Protein AF-A0A954E7E8-F1 (afdb_monomer)

Foldseek 3Di:
DDPLVVQLVVQLVVQLVVLVVQCVVVVHPVSSVVSSCVSNVVCVVVCSNPPDDDD

Nearest PDB structures (foldseek):
  6wve-assembly1_A  TM=7.007E-01  e=7.616E+00  Aequorea victoria

Sequence (55 aa):
MGARQRLNSIHIHIAIAISAMIGLACQSWTVFLLSCLVLIGVGIHSGDIRPNRRR

pLDDT: mean 85.66, std 11.24, range [45.09, 95.38]

Structure (mmCIF, N/CA/C/O backbone):
data_AF-A0A954E7E8-F1
#
_entry.id   AF-A0A954E7E8-F1
#
loop_
_atom_site.group_PDB
_atom_site.id
_atom_site.type_symbol
_atom_site.label_atom_id
_atom_site.label_alt_id
_atom_site.label_comp_id
_atom_site.label_asym_id
_atom_site.label_entity_id
_atom_site.label_seq_id
_atom_site.pdbx_PDB_ins_code
_atom_site.Cartn_x
_atom_site.Cartn_y
_atom_site.Cartn_z
_atom_site.occupancy
_atom_site.B_iso_or_equiv
_atom_site.auth_seq_id
_atom_site.auth_comp_id
_atom_site.auth_asym_id
_atom_site.auth_atom_id
_atom_site.pdbx_PDB_model_num
ATOM 1 N N . MET A 1 1 ? 19.111 6.968 -9.211 1.00 54.66 1 MET A N 1
ATOM 2 C CA . MET A 1 1 ? 17.978 6.015 -9.132 1.00 54.66 1 MET A CA 1
ATOM 3 C C . MET A 1 1 ? 17.344 5.898 -10.506 1.00 54.66 1 MET A C 1
ATOM 5 O O . MET A 1 1 ? 17.111 6.930 -11.124 1.00 54.66 1 MET A O 1
ATOM 9 N N . GLY A 1 2 ? 17.109 4.683 -11.008 1.00 78.06 2 GLY A N 1
ATOM 10 C CA . GLY A 1 2 ? 16.481 4.497 -12.322 1.00 78.06 2 GLY A CA 1
ATOM 11 C C . GLY A 1 2 ? 15.058 5.066 -12.353 1.00 78.06 2 GLY A C 1
ATOM 12 O O . GLY A 1 2 ? 14.358 5.013 -11.341 1.00 78.06 2 GLY A O 1
ATOM 13 N N . ALA A 1 3 ? 14.614 5.587 -13.500 1.00 76.25 3 ALA A N 1
ATOM 14 C CA . ALA A 1 3 ? 13.304 6.239 -13.655 1.00 76.25 3 ALA A CA 1
ATOM 15 C C . ALA A 1 3 ? 12.127 5.394 -13.115 1.00 76.25 3 ALA A C 1
ATOM 17 O O . ALA A 1 3 ? 11.227 5.919 -12.465 1.00 76.25 3 ALA A O 1
ATOM 18 N N . ARG A 1 4 ? 12.193 4.065 -13.280 1.00 75.69 4 ARG A N 1
ATOM 19 C CA . ARG A 1 4 ? 11.205 3.104 -12.754 1.00 75.69 4 ARG A CA 1
ATOM 20 C C . ARG A 1 4 ? 11.177 3.030 -11.224 1.00 75.69 4 ARG A C 1
ATOM 22 O O . ARG A 1 4 ? 10.114 2.934 -10.627 1.00 75.69 4 ARG A O 1
ATOM 29 N N . GLN A 1 5 ? 12.339 3.107 -10.579 1.00 80.00 5 GLN A N 1
ATOM 30 C CA . GLN A 1 5 ? 12.442 3.062 -9.119 1.00 80.00 5 GLN A CA 1
ATOM 31 C C . GLN A 1 5 ? 11.883 4.340 -8.485 1.00 80.00 5 GLN A C 1
ATOM 33 O O . GLN A 1 5 ? 11.213 4.277 -7.456 1.00 80.00 5 GLN A O 1
ATOM 38 N N . ARG A 1 6 ? 12.105 5.493 -9.132 1.00 81.38 6 ARG A N 1
ATOM 39 C CA . ARG A 1 6 ? 11.504 6.766 -8.718 1.00 81.38 6 ARG A CA 1
ATOM 40 C C . ARG A 1 6 ? 9.980 6.718 -8.836 1.00 81.38 6 ARG A C 1
ATOM 42 O O . ARG A 1 6 ? 9.300 7.135 -7.908 1.00 81.38 6 ARG A O 1
ATOM 49 N N . LEU A 1 7 ? 9.461 6.154 -9.927 1.00 83.56 7 LEU A N 1
ATOM 50 C CA . LEU A 1 7 ? 8.020 6.018 -10.135 1.00 83.56 7 LEU A CA 1
ATOM 51 C C . LEU A 1 7 ? 7.364 5.080 -9.108 1.00 83.56 7 LEU A C 1
ATOM 53 O O . LEU A 1 7 ? 6.339 5.440 -8.537 1.00 83.56 7 LEU A O 1
ATOM 57 N N . ASN A 1 8 ? 7.985 3.938 -8.794 1.00 86.38 8 ASN A N 1
ATOM 58 C CA . ASN A 1 8 ? 7.496 3.046 -7.736 1.00 86.38 8 ASN A CA 1
ATOM 59 C C . ASN A 1 8 ? 7.491 3.727 -6.360 1.00 86.38 8 ASN A C 1
ATOM 61 O O . ASN A 1 8 ? 6.549 3.558 -5.594 1.00 86.38 8 ASN A O 1
ATOM 65 N N . SER A 1 9 ? 8.534 4.503 -6.045 1.00 86.00 9 SER A N 1
ATOM 66 C CA . SER A 1 9 ? 8.612 5.235 -4.774 1.00 86.00 9 SER A CA 1
ATOM 67 C C . SER A 1 9 ? 7.473 6.247 -4.630 1.00 86.00 9 SER A C 1
ATOM 69 O O . SER A 1 9 ? 6.884 6.352 -3.555 1.00 86.00 9 SER A O 1
ATOM 71 N N . ILE A 1 10 ? 7.123 6.939 -5.720 1.00 90.50 10 ILE A N 1
ATOM 72 C CA . ILE A 1 10 ? 5.991 7.874 -5.756 1.00 90.50 10 ILE A CA 1
ATOM 73 C C . ILE A 1 10 ? 4.672 7.129 -5.524 1.00 90.50 10 ILE A C 1
ATOM 75 O O . ILE A 1 10 ? 3.888 7.553 -4.681 1.00 90.50 10 ILE A O 1
ATOM 79 N N . HIS A 1 11 ? 4.452 5.993 -6.192 1.00 88.56 11 HIS A N 1
ATOM 80 C CA . HIS A 1 11 ? 3.240 5.189 -5.994 1.00 88.56 11 HIS A CA 1
ATOM 81 C C . HIS A 1 11 ? 3.089 4.707 -4.551 1.00 88.56 11 HIS A C 1
ATOM 83 O O . HIS A 1 11 ? 2.009 4.810 -3.977 1.00 88.56 11 HIS A O 1
ATOM 89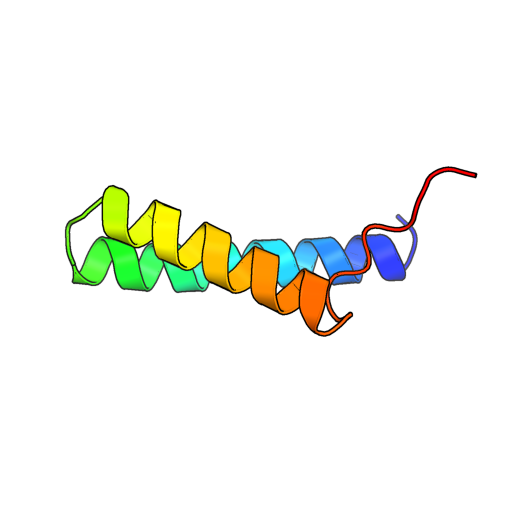 N N . ILE A 1 12 ? 4.179 4.236 -3.939 1.00 89.44 12 ILE A N 1
ATOM 90 C CA . ILE A 1 12 ? 4.174 3.795 -2.541 1.00 89.44 12 ILE A CA 1
ATOM 91 C C . ILE A 1 12 ? 3.893 4.974 -1.599 1.00 89.44 12 ILE A C 1
ATOM 93 O O . ILE A 1 12 ? 3.076 4.839 -0.694 1.00 89.44 12 ILE A O 1
ATOM 97 N N . HIS A 1 13 ? 4.509 6.139 -1.821 1.00 92.75 13 HIS A N 1
ATOM 98 C CA . HIS A 1 13 ? 4.246 7.329 -1.003 1.00 92.75 13 HIS A CA 1
ATOM 99 C C . HIS A 1 13 ? 2.790 7.784 -1.096 1.00 92.75 13 HIS A C 1
ATOM 101 O O . HIS A 1 13 ? 2.181 8.079 -0.070 1.00 92.75 13 HIS A O 1
ATOM 107 N N . ILE A 1 14 ? 2.223 7.813 -2.304 1.00 91.19 14 ILE A N 1
ATOM 108 C CA . ILE A 1 14 ? 0.820 8.185 -2.510 1.00 91.19 14 ILE A CA 1
ATOM 109 C C . ILE A 1 14 ? -0.103 7.160 -1.842 1.00 91.19 14 ILE A C 1
ATOM 111 O O . ILE A 1 14 ? -1.035 7.554 -1.144 1.00 91.19 14 ILE A O 1
ATOM 115 N N . ALA A 1 15 ? 0.182 5.862 -1.981 1.00 92.31 15 ALA A N 1
ATOM 116 C CA . ALA A 1 15 ? -0.596 4.809 -1.333 1.00 92.31 15 ALA A CA 1
ATOM 117 C C . ALA A 1 15 ? -0.610 4.957 0.196 1.00 92.31 15 ALA A C 1
ATOM 119 O O . ALA A 1 15 ? -1.678 4.902 0.801 1.00 92.31 15 ALA A O 1
ATOM 120 N N . ILE A 1 16 ? 0.554 5.219 0.801 1.00 93.12 16 ILE A N 1
ATOM 121 C CA . ILE A 1 16 ? 0.691 5.442 2.248 1.00 93.12 16 ILE A CA 1
ATOM 122 C C . ILE A 1 16 ? -0.028 6.724 2.684 1.00 93.12 16 ILE A C 1
ATOM 124 O O . ILE A 1 16 ? -0.677 6.739 3.727 1.00 93.12 16 ILE A O 1
ATOM 128 N N . ALA A 1 17 ? 0.070 7.803 1.904 1.00 94.81 17 ALA A N 1
ATOM 129 C CA . ALA A 1 17 ? -0.594 9.064 2.223 1.00 94.81 17 ALA A CA 1
ATOM 130 C C . ALA A 1 17 ? -2.124 8.910 2.218 1.00 94.81 17 ALA A C 1
ATOM 132 O O . ALA A 1 17 ? -2.790 9.331 3.164 1.00 94.81 17 ALA A O 1
ATOM 133 N N . ILE A 1 18 ? -2.676 8.246 1.197 1.00 94.25 18 ILE A N 1
ATOM 134 C CA . ILE A 1 18 ? -4.119 7.991 1.094 1.00 94.25 18 ILE A CA 1
ATOM 135 C C . ILE A 1 18 ? -4.580 7.063 2.221 1.00 94.25 18 ILE A C 1
ATOM 137 O O . ILE A 1 18 ? -5.567 7.363 2.893 1.00 94.25 18 ILE A O 1
ATOM 141 N N . SER A 1 19 ? -3.859 5.969 2.485 1.00 92.56 19 SER A N 1
ATOM 142 C CA . SER A 1 19 ? -4.222 5.058 3.574 1.00 92.56 19 SER A CA 1
ATOM 143 C C . SER A 1 19 ? -4.152 5.746 4.937 1.00 92.56 19 SER A C 1
ATOM 145 O O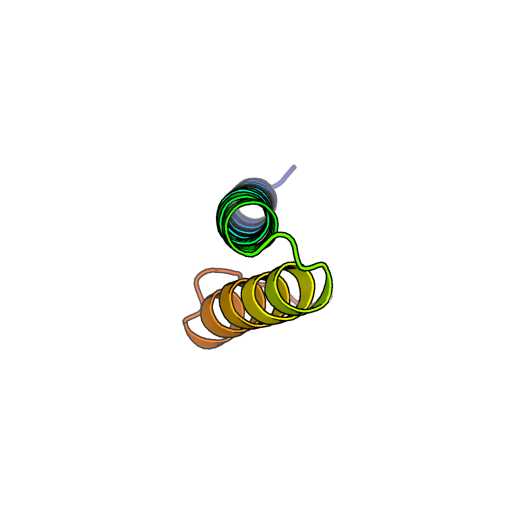 . SER A 1 19 ? -5.016 5.514 5.780 1.00 92.56 19 SER A O 1
ATOM 147 N N . ALA A 1 20 ? -3.165 6.624 5.160 1.00 92.38 20 ALA A N 1
ATOM 148 C CA . ALA A 1 20 ? -3.038 7.411 6.386 1.00 92.38 20 ALA A CA 1
ATOM 149 C C . ALA A 1 20 ? -4.236 8.342 6.589 1.00 92.38 20 ALA A C 1
ATOM 151 O O . ALA A 1 20 ? -4.792 8.375 7.684 1.00 92.38 20 ALA A O 1
ATOM 152 N N . MET A 1 21 ? -4.686 9.039 5.540 1.00 95.38 21 MET A N 1
ATOM 153 C CA . MET A 1 21 ? -5.886 9.879 5.618 1.00 95.38 21 MET A CA 1
ATOM 154 C C . MET A 1 21 ? -7.130 9.066 5.996 1.00 95.38 21 MET A C 1
ATOM 156 O O . MET A 1 21 ? -7.886 9.480 6.872 1.00 95.38 21 MET A O 1
ATOM 160 N N . ILE A 1 22 ? -7.315 7.890 5.390 1.00 93.12 22 ILE A N 1
ATOM 1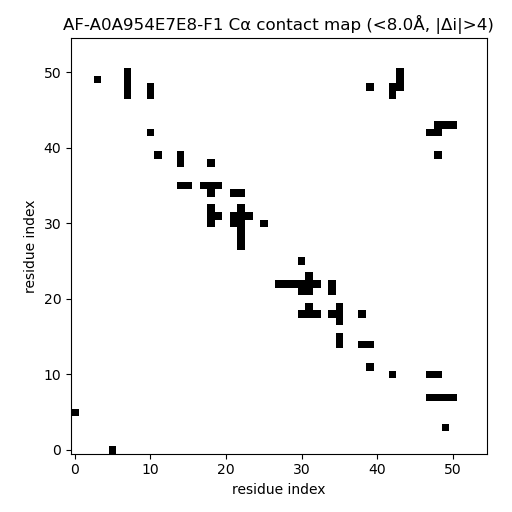61 C CA . ILE A 1 22 ? -8.449 7.000 5.687 1.00 9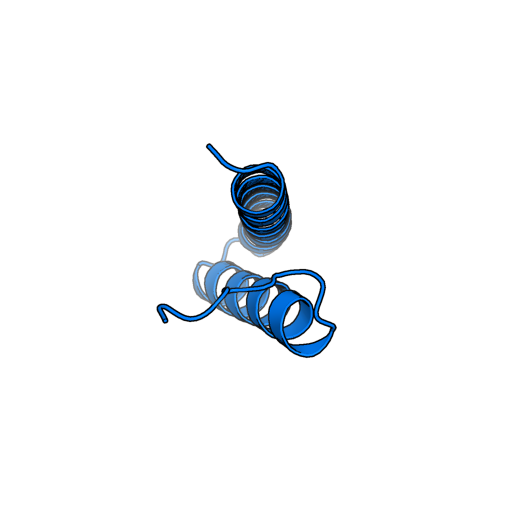3.12 22 ILE A CA 1
ATOM 162 C C . ILE A 1 22 ? -8.366 6.479 7.130 1.00 93.12 22 ILE A C 1
ATOM 164 O O . ILE A 1 22 ? -9.350 6.512 7.867 1.00 93.12 22 ILE A O 1
ATOM 168 N N . GLY A 1 23 ? -7.185 6.033 7.560 1.00 92.75 23 GLY A N 1
ATOM 169 C CA . GLY A 1 23 ? -6.956 5.540 8.917 1.00 92.75 23 GLY A CA 1
ATOM 170 C C . GLY A 1 23 ? -7.186 6.602 9.991 1.00 92.75 23 GLY A C 1
ATOM 171 O O . GLY A 1 23 ? -7.801 6.308 11.015 1.00 92.75 23 GLY A O 1
ATOM 172 N N . LEU A 1 24 ? -6.748 7.840 9.739 1.00 94.06 24 LEU A N 1
ATOM 173 C CA . LEU A 1 24 ? -6.992 8.984 10.621 1.00 94.06 24 LEU A CA 1
ATOM 174 C C . LEU A 1 24 ? -8.476 9.352 10.676 1.00 94.06 24 LEU A C 1
ATOM 176 O O . LEU A 1 24 ? -8.992 9.597 11.766 1.00 94.06 24 LEU A O 1
ATOM 180 N N . ALA A 1 25 ? -9.173 9.343 9.535 1.00 94.69 25 ALA A N 1
ATOM 181 C CA . ALA A 1 25 ? -10.611 9.600 9.481 1.00 94.69 25 ALA A CA 1
ATOM 182 C C . ALA A 1 25 ? -11.412 8.556 10.279 1.00 94.69 25 ALA A C 1
ATOM 184 O O . ALA A 1 25 ? -12.360 8.906 10.976 1.00 94.69 25 ALA A O 1
ATOM 185 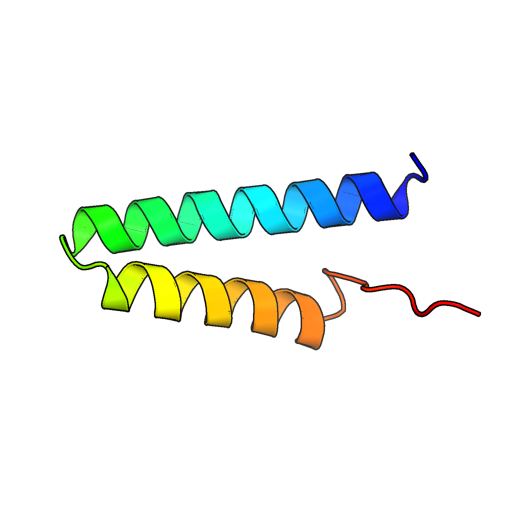N N . CYS A 1 26 ? -10.998 7.288 10.235 1.00 93.75 26 CYS A N 1
ATOM 186 C CA . CYS A 1 26 ? -11.605 6.211 11.019 1.00 93.75 26 CYS A CA 1
ATOM 187 C C . CYS A 1 26 ? -11.050 6.075 12.447 1.00 93.75 26 CYS A C 1
ATOM 189 O O . CYS A 1 26 ? -11.521 5.203 13.175 1.00 93.75 26 CYS A O 1
ATOM 191 N N . GLN A 1 27 ? -10.042 6.868 12.839 1.00 93.94 27 GLN A N 1
ATOM 192 C CA . GLN A 1 27 ? -9.315 6.732 14.113 1.00 93.94 27 GLN A CA 1
ATOM 193 C C . GLN A 1 27 ? -8.867 5.282 14.400 1.00 93.94 27 GLN A C 1
ATOM 195 O O . GLN A 1 27 ? -8.893 4.813 15.537 1.00 93.94 27 GLN A O 1
ATOM 200 N N . SER A 1 28 ? -8.478 4.538 13.358 1.00 91.88 28 SER A N 1
ATOM 201 C CA . SER A 1 28 ? -8.208 3.102 13.455 1.00 91.88 28 SER A CA 1
ATOM 202 C C . SER A 1 28 ? -6.949 2.693 12.703 1.00 91.88 28 SER A C 1
ATOM 204 O O . SER A 1 28 ? -6.853 2.795 11.476 1.00 91.88 28 SER A O 1
ATOM 206 N N . TRP A 1 29 ? -6.004 2.131 13.455 1.00 91.88 29 TRP A N 1
ATOM 207 C CA . TRP A 1 29 ? -4.773 1.549 12.922 1.00 91.88 29 TRP A CA 1
ATOM 208 C C . TRP A 1 29 ? -5.038 0.356 12.000 1.00 91.88 29 TRP A C 1
ATOM 210 O O . TRP A 1 29 ? -4.339 0.175 11.005 1.00 91.88 29 TRP A O 1
ATOM 220 N N . THR A 1 30 ? -6.078 -0.433 12.274 1.00 93.75 30 THR A N 1
ATOM 221 C CA . THR A 1 30 ? -6.443 -1.584 11.439 1.00 93.75 30 THR A CA 1
ATOM 222 C C . THR A 1 30 ? -6.911 -1.136 10.058 1.00 93.75 30 THR A C 1
ATOM 224 O O . THR A 1 30 ? -6.504 -1.710 9.049 1.00 93.75 30 THR A O 1
ATOM 227 N N . VAL A 1 31 ? -7.720 -0.073 10.001 1.00 92.19 31 VAL A N 1
ATOM 228 C CA . VAL A 1 31 ? -8.208 0.502 8.738 1.00 92.19 31 VAL A CA 1
ATOM 229 C C . VAL A 1 31 ? -7.053 1.098 7.930 1.00 92.19 31 VAL A C 1
ATOM 231 O O . VAL A 1 31 ? -6.996 0.904 6.715 1.00 92.19 31 VAL A O 1
ATOM 234 N N . PHE A 1 32 ? -6.090 1.750 8.590 1.00 91.00 32 PHE A N 1
ATOM 235 C CA . PHE A 1 32 ? -4.853 2.210 7.949 1.00 91.00 32 PHE A CA 1
ATOM 236 C C . PHE A 1 32 ? -4.080 1.054 7.297 1.00 91.00 32 PHE A C 1
ATOM 238 O O . PHE A 1 32 ? -3.760 1.112 6.111 1.00 91.00 32 PHE A O 1
ATOM 245 N N . LEU A 1 33 ? -3.796 -0.008 8.056 1.00 93.19 33 LEU A N 1
ATOM 246 C CA . LEU A 1 33 ? -3.004 -1.140 7.569 1.00 93.19 33 LEU A CA 1
ATOM 247 C C . LEU A 1 33 ? -3.702 -1.879 6.421 1.00 93.19 33 LEU A C 1
ATOM 249 O O . LEU A 1 33 ? -3.058 -2.200 5.423 1.00 93.19 33 LEU A O 1
ATOM 253 N N . LEU A 1 34 ? -5.016 -2.100 6.532 1.00 94.94 34 LEU A N 1
ATOM 254 C CA . LEU A 1 34 ? -5.809 -2.745 5.484 1.00 94.94 34 LEU A CA 1
ATOM 255 C C . LEU A 1 34 ? -5.848 -1.911 4.206 1.00 94.94 34 LEU A C 1
ATOM 257 O O . LEU A 1 34 ? -5.563 -2.433 3.132 1.00 94.94 34 LEU A O 1
ATOM 261 N N . SER A 1 35 ? -6.158 -0.618 4.310 1.00 92.25 35 SER A N 1
ATOM 262 C CA . SER A 1 35 ? -6.202 0.262 3.137 1.00 92.25 35 SER A CA 1
ATOM 263 C C . SER A 1 35 ? -4.831 0.388 2.470 1.00 92.25 35 SER A C 1
ATOM 265 O O . SER A 1 35 ? -4.747 0.331 1.246 1.00 92.25 35 SER A O 1
ATOM 267 N N . CYS A 1 36 ? -3.751 0.455 3.252 1.00 93.00 36 CYS A N 1
ATOM 268 C CA . CYS A 1 36 ? -2.381 0.469 2.741 1.00 93.00 36 CYS A CA 1
ATOM 269 C C . CYS A 1 36 ? -2.049 -0.816 1.963 1.00 93.00 36 CYS A C 1
ATOM 271 O O . CYS A 1 36 ? -1.596 -0.751 0.819 1.00 93.00 36 CYS A O 1
ATOM 273 N N . LEU A 1 37 ? -2.340 -1.988 2.542 1.00 93.69 37 LEU A N 1
ATOM 274 C CA . LEU A 1 37 ? -2.140 -3.281 1.881 1.00 93.69 37 LEU A CA 1
ATOM 275 C C . LEU A 1 37 ? -2.959 -3.408 0.597 1.00 93.69 37 LEU A C 1
ATOM 277 O O . LEU A 1 37 ? -2.436 -3.881 -0.410 1.00 93.69 37 LEU A O 1
ATOM 281 N N . VAL A 1 38 ? -4.218 -2.965 0.613 1.00 93.81 38 VAL A N 1
ATOM 282 C CA . VAL A 1 38 ? -5.094 -3.004 -0.563 1.00 93.81 38 VAL A CA 1
ATOM 283 C C . VAL A 1 38 ? -4.567 -2.085 -1.661 1.00 93.81 38 VAL A C 1
ATOM 285 O O . VAL A 1 38 ? -4.433 -2.539 -2.792 1.00 93.81 38 VAL A O 1
ATOM 288 N N . LEU A 1 39 ? -4.207 -0.832 -1.361 1.00 91.44 39 LEU A N 1
ATOM 289 C CA . LEU A 1 39 ? -3.696 0.097 -2.378 1.00 91.44 39 LEU A CA 1
ATOM 290 C C . LEU A 1 39 ? -2.382 -0.395 -2.994 1.00 91.44 39 LEU A C 1
ATOM 292 O O . LEU A 1 39 ? -2.226 -0.372 -4.215 1.00 91.44 39 LEU A O 1
ATOM 296 N N . ILE A 1 40 ? -1.451 -0.877 -2.167 1.00 89.69 40 ILE A N 1
ATOM 297 C CA . ILE A 1 40 ? -0.183 -1.431 -2.654 1.00 89.69 40 ILE A CA 1
ATOM 298 C C . ILE A 1 40 ? -0.443 -2.705 -3.471 1.00 89.69 40 ILE A C 1
ATOM 300 O O . ILE A 1 40 ? 0.109 -2.859 -4.560 1.00 89.69 40 ILE A O 1
ATOM 304 N N . GLY A 1 41 ? -1.311 -3.597 -2.988 1.00 89.69 41 GLY A N 1
ATOM 305 C CA . GLY A 1 41 ? -1.677 -4.836 -3.672 1.00 89.69 41 GLY A CA 1
ATOM 306 C C . GLY A 1 41 ? -2.343 -4.595 -5.027 1.00 89.69 41 GLY A C 1
ATOM 307 O O . GLY A 1 41 ? -1.952 -5.211 -6.016 1.00 89.69 41 GLY A O 1
ATOM 308 N N . VAL A 1 42 ? -3.285 -3.651 -5.105 1.00 89.12 42 VAL A N 1
ATOM 309 C CA . VAL A 1 42 ? -3.942 -3.237 -6.356 1.00 89.12 42 VAL A CA 1
ATOM 310 C C . VAL A 1 42 ? -2.942 -2.592 -7.310 1.00 89.12 42 VAL A C 1
ATOM 312 O O . VAL A 1 42 ? -2.960 -2.904 -8.500 1.00 89.12 42 VAL A O 1
ATOM 315 N N . GLY A 1 43 ? -2.034 -1.751 -6.808 1.00 86.56 43 GLY A N 1
ATOM 316 C CA . GLY A 1 43 ? -0.972 -1.153 -7.616 1.00 86.56 43 GLY A CA 1
ATOM 317 C C . GLY A 1 43 ? -0.043 -2.205 -8.229 1.00 86.56 43 GLY A C 1
ATOM 318 O O . GLY A 1 43 ? 0.338 -2.086 -9.393 1.00 86.56 43 GLY A O 1
ATOM 319 N N . ILE A 1 44 ? 0.274 -3.269 -7.484 1.00 88.38 44 ILE A N 1
ATOM 320 C CA . ILE A 1 44 ? 1.044 -4.411 -7.998 1.00 88.38 44 ILE A CA 1
ATOM 321 C C . ILE A 1 44 ? 0.218 -5.212 -9.013 1.00 88.38 44 ILE A C 1
ATOM 323 O O . ILE A 1 44 ? 0.720 -5.526 -10.091 1.00 88.38 44 ILE A O 1
ATOM 327 N N . HIS A 1 45 ? -1.042 -5.529 -8.699 1.00 87.56 45 HIS A N 1
ATOM 328 C CA . HIS A 1 45 ? -1.907 -6.332 -9.566 1.00 87.56 45 HIS A CA 1
ATOM 329 C C . HIS A 1 45 ? -2.198 -5.645 -10.908 1.00 87.56 45 HIS A C 1
ATOM 331 O O . HIS A 1 45 ? -2.178 -6.300 -11.947 1.00 87.56 45 HIS A O 1
ATOM 337 N N . SER A 1 46 ? -2.385 -4.325 -10.891 1.00 83.31 46 SER A N 1
ATOM 338 C CA . SER A 1 46 ? -2.627 -3.504 -12.086 1.00 83.31 46 SER A CA 1
ATOM 339 C C . SER A 1 46 ? -1.354 -3.267 -12.913 1.00 83.31 46 SER A C 1
ATOM 341 O O . SER A 1 46 ? -1.425 -2.770 -14.033 1.00 83.31 46 SER 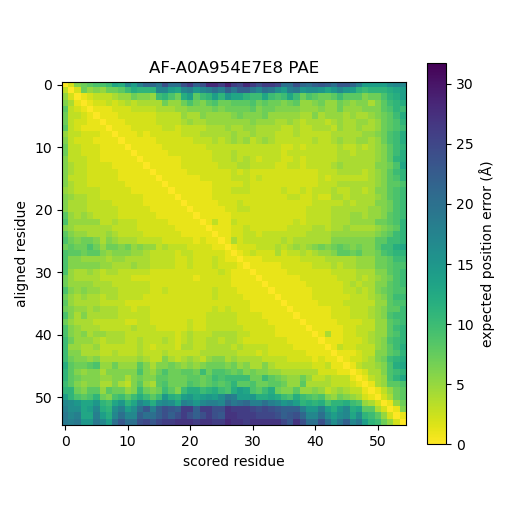A O 1
ATOM 343 N N . GLY A 1 47 ? -0.176 -3.623 -12.384 1.00 79.75 47 GLY A N 1
ATOM 344 C CA . GLY A 1 47 ? 1.115 -3.427 -13.049 1.00 79.75 47 GLY A CA 1
ATOM 345 C C . GLY A 1 47 ? 1.641 -1.986 -13.015 1.00 79.75 47 GLY A C 1
ATOM 346 O O . GLY A 1 47 ? 2.596 -1.673 -13.739 1.00 79.75 47 GLY A O 1
ATOM 347 N N . ASP A 1 48 ? 1.038 -1.134 -12.182 1.00 79.19 48 ASP A N 1
ATOM 348 C CA . ASP A 1 48 ? 1.451 0.254 -11.943 1.00 79.19 48 ASP A CA 1
ATOM 349 C C . ASP A 1 48 ? 2.701 0.295 -11.055 1.00 79.19 48 ASP A C 1
ATOM 351 O O . ASP A 1 48 ? 3.737 0.869 -11.396 1.00 79.19 48 ASP A O 1
ATOM 355 N N . ILE A 1 49 ? 2.660 -0.468 -9.960 1.00 79.50 49 ILE A N 1
ATOM 356 C CA . ILE A 1 49 ? 3.834 -0.775 -9.151 1.00 79.50 49 ILE A CA 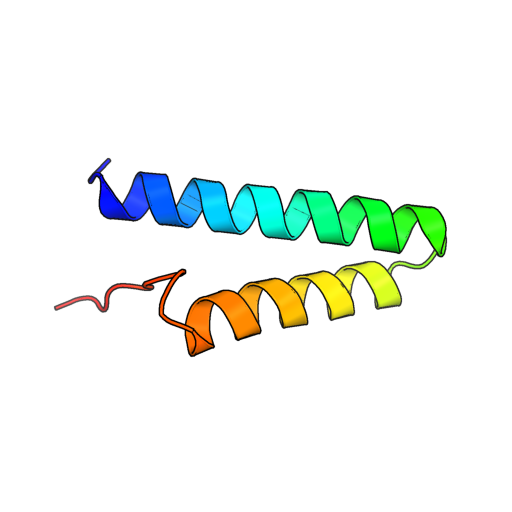1
ATOM 357 C C . ILE A 1 49 ? 4.507 -1.975 -9.795 1.00 79.50 49 ILE A C 1
ATOM 359 O O . ILE A 1 49 ? 4.011 -3.099 -9.745 1.00 79.50 49 ILE A O 1
ATOM 363 N N . ARG A 1 50 ? 5.675 -1.741 -10.394 1.00 78.38 50 ARG A N 1
ATOM 364 C CA . ARG A 1 50 ? 6.484 -2.799 -11.003 1.00 78.38 50 ARG A CA 1
ATOM 365 C C . ARG A 1 50 ? 7.627 -3.153 -10.068 1.00 78.38 50 ARG A C 1
ATOM 367 O O . ARG A 1 50 ? 8.695 -2.544 -10.193 1.00 78.38 50 ARG A O 1
ATOM 374 N N . PRO A 1 51 ? 7.464 -4.110 -9.139 1.00 69.00 51 PRO A N 1
ATOM 375 C CA . PRO A 1 51 ? 8.580 -4.622 -8.360 1.00 69.00 51 PRO A CA 1
ATOM 376 C C . PRO A 1 51 ? 9.477 -5.414 -9.316 1.00 69.00 51 PRO A C 1
ATOM 378 O O . PRO A 1 51 ? 9.339 -6.625 -9.457 1.00 69.00 51 PRO A O 1
ATOM 381 N N . ASN A 1 52 ? 10.335 -4.736 -10.087 1.00 66.38 52 ASN A N 1
ATOM 382 C CA . ASN A 1 52 ? 11.156 -5.446 -11.051 1.00 66.38 52 ASN A CA 1
ATOM 383 C C . ASN A 1 52 ? 12.145 -6.338 -10.301 1.00 66.38 52 ASN A C 1
ATOM 385 O O . ASN A 1 52 ? 13.044 -5.878 -9.597 1.00 66.38 52 ASN A O 1
ATOM 389 N N . ARG A 1 53 ? 11.896 -7.625 -10.500 1.00 55.66 53 ARG A N 1
ATOM 390 C CA . ARG A 1 53 ? 12.699 -8.812 -10.268 1.00 55.66 53 ARG A CA 1
ATOM 391 C C . ARG A 1 53 ? 14.188 -8.538 -10.492 1.00 55.66 53 ARG A C 1
ATOM 393 O O . ARG A 1 53 ? 14.591 -8.125 -11.575 1.00 55.66 53 ARG A O 1
ATOM 400 N N . ARG A 1 54 ? 15.009 -8.845 -9.482 1.00 59.53 54 ARG A N 1
ATOM 401 C CA . ARG A 1 54 ? 16.406 -9.230 -9.717 1.00 59.53 54 ARG A CA 1
ATOM 402 C C . ARG A 1 54 ? 16.4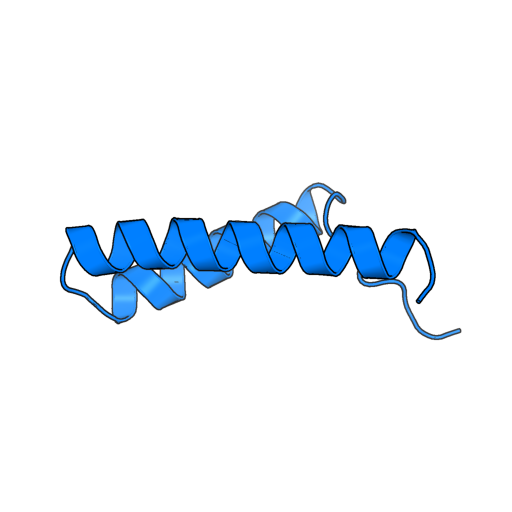11 -10.373 -10.737 1.00 59.53 54 ARG A C 1
ATOM 404 O O . ARG A 1 54 ? 16.010 -11.488 -10.402 1.00 59.53 54 ARG A O 1
ATOM 411 N N . ARG A 1 55 ? 16.856 -10.088 -11.952 1.00 45.09 55 ARG A N 1
ATOM 412 C CA . ARG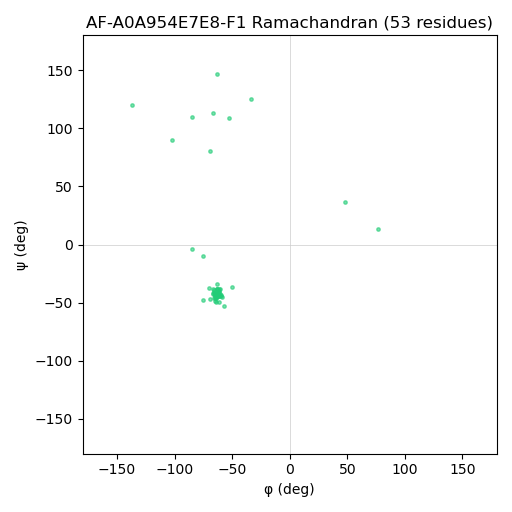 A 1 55 ? 17.900 -10.837 -12.651 1.00 45.09 55 ARG A CA 1
ATOM 413 C C . ARG A 1 55 ? 18.564 -9.901 -13.643 1.00 45.09 55 ARG A C 1
ATOM 415 O O . ARG A 1 55 ? 17.811 -9.195 -14.346 1.00 45.09 55 ARG A O 1
#

Radius of gyration: 12.55 Å; Cα contacts (8 Å, |Δi|>4): 41; chains: 1; bounding box: 30×21×28 Å

Mean predicted aligned error: 5.39 Å

Solvent-accessible surface area (backbone atoms only — not comparable to full-atom values): 3080 Å² total; per-residue (Å²): 130,57,73,67,58,54,51,36,52,50,52,51,51,52,32,48,52,53,15,47,53,53,10,59,74,66,74,29,71,66,54,19,53,51,44,29,51,49,46,51,50,48,31,42,74,74,58,72,36,66,83,77,70,94,123

Secondary structure (DSSP, 8-state):
--HHHHHHHHHHHHHHHHHHHHHHHTT-HHHHHHHHHHHHHHHHHTTSS------